Protein AF-A0AAV2HG52-F1 (afdb_monomer)

InterPro domains:
  IPR006035 Ureohydrolase [PF00491] (2-74)
  IPR006035 Ureohydrolase [PR00116] (35-64)
  IPR006035 Ureohydrolase [PR00116] (70-75)
  IPR006035 Ureohydrolase [PS51409] (1-75)
  IPR006035 Ureohydrolase [PTHR43782] (1-75)
  IPR023696 Ureohydrolase domain superfamily [SSF52768] (2-75)

Structure (mmCIF, N/CA/C/O backbone):
data_AF-A0AAV2HG52-F1
#
_entry.id   AF-A0AAV2HG52-F1
#
loop_
_atom_site.group_PDB
_atom_site.id
_atom_site.type_symbol
_atom_site.label_atom_id
_atom_site.label_alt_id
_atom_site.label_comp_id
_atom_site.label_asym_id
_atom_site.label_entity_id
_atom_site.label_seq_id
_atom_site.pdbx_PDB_ins_code
_atom_site.Cartn_x
_atom_site.Cartn_y
_atom_site.Cartn_z
_atom_site.occupancy
_atom_site.B_iso_or_equiv
_atom_site.auth_seq_id
_atom_site.auth_comp_id
_atom_site.auth_asym_id
_atom_site.auth_atom_id
_atom_site.pdbx_PDB_model_num
ATOM 1 N N . LEU A 1 1 ? 8.850 -10.274 15.923 1.00 90.62 1 LEU A N 1
ATOM 2 C CA . LEU A 1 1 ? 8.165 -8.982 16.168 1.00 90.62 1 LEU A CA 1
ATOM 3 C C . LEU A 1 1 ? 6.650 -9.041 15.953 1.00 90.62 1 LEU A C 1
ATOM 5 O O . LEU A 1 1 ? 5.973 -8.183 16.490 1.00 90.62 1 LEU A O 1
ATOM 9 N N . ASN A 1 2 ? 6.110 -10.042 15.235 1.00 91.69 2 ASN A N 1
ATOM 10 C CA . ASN A 1 2 ? 4.662 -10.184 15.001 1.00 91.69 2 ASN A CA 1
ATOM 11 C C . ASN A 1 2 ? 4.010 -8.931 14.378 1.00 91.69 2 ASN A C 1
ATOM 13 O O . ASN A 1 2 ? 2.896 -8.551 14.729 1.00 91.69 2 ASN A O 1
ATOM 17 N N . ILE A 1 3 ? 4.740 -8.274 13.474 1.00 95.25 3 ILE A N 1
ATOM 18 C CA . ILE A 1 3 ? 4.251 -7.131 12.703 1.00 95.25 3 ILE A CA 1
ATOM 19 C C . ILE A 1 3 ? 3.477 -7.683 11.507 1.00 95.25 3 ILE A C 1
ATOM 21 O O . ILE A 1 3 ? 3.972 -8.561 10.799 1.00 95.25 3 ILE A O 1
ATOM 25 N N . ARG A 1 4 ? 2.260 -7.178 11.298 1.00 96.00 4 ARG A N 1
ATOM 26 C CA . ARG A 1 4 ? 1.467 -7.460 10.098 1.00 96.00 4 ARG A CA 1
ATOM 27 C C . ARG A 1 4 ? 2.143 -6.786 8.905 1.00 96.00 4 ARG A C 1
ATOM 29 O O . ARG A 1 4 ? 2.384 -5.585 8.949 1.00 96.00 4 ARG A O 1
ATOM 36 N N . ALA A 1 5 ? 2.424 -7.551 7.859 1.00 96.94 5 ALA A N 1
ATOM 37 C CA . ALA A 1 5 ? 2.977 -7.050 6.610 1.00 96.94 5 ALA A CA 1
ATOM 38 C C . ALA A 1 5 ? 2.173 -7.638 5.455 1.00 96.94 5 ALA A C 1
ATOM 40 O O . ALA A 1 5 ? 1.861 -8.828 5.482 1.00 96.94 5 ALA A O 1
ATOM 41 N N . TYR A 1 6 ? 1.846 -6.793 4.482 1.00 97.81 6 TYR A N 1
ATOM 42 C CA . TYR A 1 6 ? 1.120 -7.179 3.282 1.00 97.81 6 TYR A CA 1
ATOM 43 C C . TYR A 1 6 ? 1.980 -6.846 2.067 1.00 97.81 6 TYR A C 1
ATOM 45 O O . TYR A 1 6 ? 2.344 -5.692 1.856 1.00 97.81 6 TYR A O 1
ATOM 53 N N . SER A 1 7 ? 2.346 -7.869 1.306 1.00 97.81 7 SER A N 1
ATOM 54 C CA . SER A 1 7 ? 3.177 -7.746 0.104 1.00 97.81 7 SER A CA 1
ATOM 55 C C . SER A 1 7 ? 2.350 -7.424 -1.143 1.00 97.81 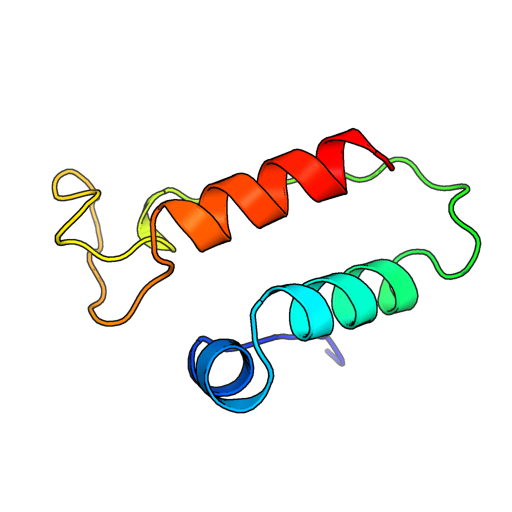7 SER A C 1
ATOM 57 O O . SER A 1 7 ? 1.138 -7.645 -1.172 1.00 97.81 7 SER A O 1
ATOM 59 N N . THR A 1 8 ? 3.008 -6.987 -2.218 1.00 96.88 8 THR A N 1
ATOM 60 C CA . THR A 1 8 ? 2.370 -6.828 -3.537 1.00 96.88 8 THR A CA 1
ATOM 61 C C . THR A 1 8 ? 1.756 -8.139 -4.031 1.00 96.88 8 THR A C 1
ATOM 63 O O . THR A 1 8 ? 0.639 -8.131 -4.528 1.00 96.88 8 THR A O 1
ATOM 66 N N . HIS A 1 9 ? 2.369 -9.290 -3.731 1.00 97.44 9 HIS A N 1
ATOM 67 C CA . HIS A 1 9 ? 1.781 -10.606 -4.014 1.00 97.44 9 HIS A CA 1
ATOM 68 C C . HIS A 1 9 ? 0.395 -10.804 -3.373 1.00 97.44 9 HIS A C 1
ATOM 70 O O . HIS A 1 9 ? -0.504 -11.421 -3.947 1.00 97.44 9 HIS A O 1
ATOM 76 N N . GLU A 1 10 ? 0.199 -10.300 -2.158 1.00 98.25 10 GLU A N 1
ATOM 77 C CA . GLU A 1 10 ? -1.091 -10.384 -1.483 1.00 98.25 10 GLU A CA 1
ATOM 78 C C . GLU A 1 10 ? -2.127 -9.427 -2.068 1.00 98.25 10 GLU A C 1
ATOM 80 O O . GLU A 1 10 ? -3.314 -9.773 -2.081 1.00 98.25 10 GLU A O 1
ATOM 85 N N . VAL A 1 11 ? -1.679 -8.262 -2.543 1.00 98.19 11 VAL A N 1
ATOM 86 C CA . VAL A 1 11 ? -2.500 -7.306 -3.292 1.00 98.19 11 VAL A CA 1
ATOM 87 C C . VAL A 1 11 ? -2.931 -7.930 -4.618 1.00 98.19 11 VAL A C 1
ATOM 89 O O . VAL A 1 11 ? -4.128 -7.961 -4.891 1.00 98.19 11 VAL A O 1
ATOM 92 N N . ASP A 1 12 ? -2.021 -8.559 -5.360 1.00 97.31 12 ASP A N 1
ATOM 93 C CA . ASP A 1 12 ? -2.325 -9.259 -6.614 1.00 97.31 12 ASP A CA 1
ATOM 94 C C . ASP A 1 12 ? -3.352 -10.378 -6.411 1.00 97.31 12 ASP A C 1
ATOM 96 O O . ASP A 1 12 ? -4.295 -1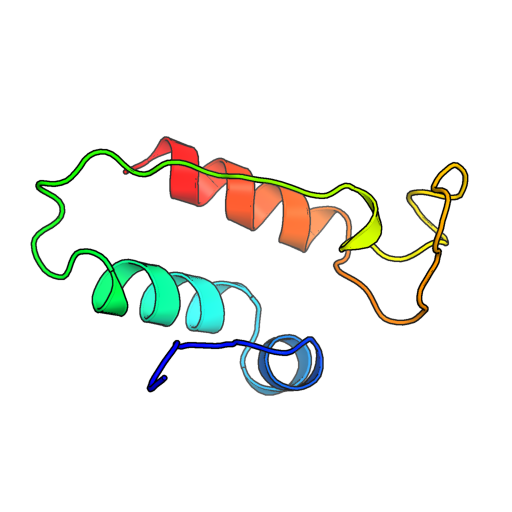0.547 -7.185 1.00 97.31 12 ASP A O 1
ATOM 100 N N . ARG A 1 13 ? -3.187 -11.165 -5.340 1.00 98.12 13 ARG A N 1
ATOM 101 C CA . ARG A 1 13 ? -4.023 -12.345 -5.089 1.00 98.12 13 ARG A CA 1
ATOM 102 C C . ARG A 1 13 ? -5.424 -11.995 -4.589 1.00 98.12 13 ARG A C 1
ATOM 104 O O . ARG A 1 13 ? -6.364 -12.747 -4.844 1.00 98.12 13 ARG A O 1
ATOM 111 N N . ARG A 1 14 ? -5.563 -10.932 -3.791 1.00 98.12 14 ARG A N 1
ATOM 112 C CA . ARG A 1 14 ? -6.799 -10.631 -3.035 1.00 98.12 14 ARG A CA 1
ATOM 113 C C . ARG A 1 14 ? -7.439 -9.293 -3.397 1.00 98.12 14 ARG A C 1
ATOM 115 O O . ARG A 1 14 ? -8.582 -9.051 -3.010 1.00 98.12 14 ARG A O 1
ATOM 122 N N . GLY A 1 15 ? -6.725 -8.449 -4.132 1.00 98.19 15 GLY A N 1
ATOM 123 C CA . GLY A 1 15 ? -7.083 -7.069 -4.43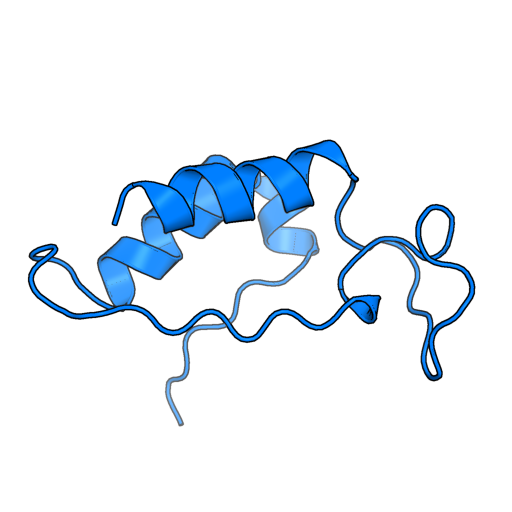0 1.00 98.19 15 GLY A CA 1
ATOM 124 C C . GLY A 1 15 ? -6.783 -6.112 -3.273 1.00 98.19 15 GLY A C 1
ATOM 125 O O . GLY A 1 15 ? -6.916 -6.465 -2.095 1.00 98.19 15 GLY A O 1
ATOM 126 N N . ILE A 1 16 ? -6.448 -4.861 -3.616 1.00 98.44 16 ILE A N 1
ATOM 127 C CA . ILE A 1 16 ? -6.059 -3.833 -2.637 1.00 98.44 16 ILE A CA 1
ATOM 128 C C . ILE A 1 16 ? -7.123 -3.582 -1.566 1.00 98.44 16 ILE A C 1
ATOM 130 O O . ILE A 1 16 ? -6.794 -3.434 -0.392 1.00 98.44 16 ILE A O 1
ATOM 134 N N . ARG A 1 17 ? -8.409 -3.619 -1.947 1.00 98.31 17 ARG A N 1
ATOM 135 C CA . ARG A 1 17 ? -9.529 -3.421 -1.020 1.00 98.31 17 ARG A CA 1
ATOM 136 C C . ARG A 1 17 ? -9.451 -4.382 0.154 1.00 98.31 17 ARG A C 1
ATOM 138 O O . ARG A 1 17 ? -9.536 -3.961 1.302 1.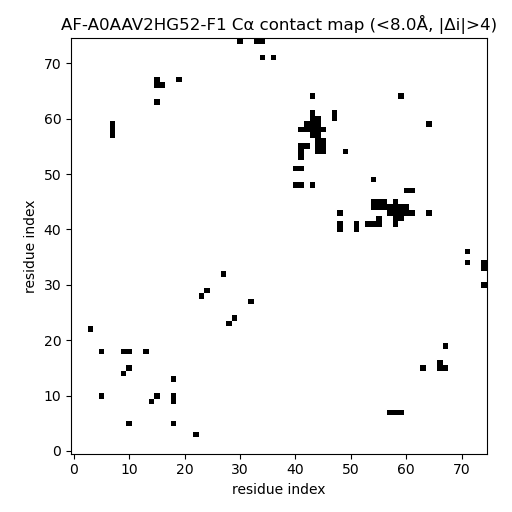00 98.31 17 ARG A O 1
ATOM 145 N N . ARG A 1 18 ? -9.286 -5.674 -0.135 1.00 98.38 18 ARG A N 1
ATOM 146 C CA . ARG A 1 18 ? -9.317 -6.696 0.907 1.00 98.38 18 ARG A CA 1
ATOM 147 C C . ARG A 1 18 ? -8.106 -6.591 1.826 1.00 98.38 18 ARG A C 1
ATOM 149 O O . ARG A 1 18 ? -8.242 -6.755 3.034 1.00 98.38 18 ARG A O 1
ATOM 156 N N . VAL A 1 19 ? -6.942 -6.302 1.249 1.00 98.38 19 VAL A N 1
ATOM 157 C CA . VAL A 1 19 ? -5.703 -6.084 2.000 1.00 98.38 19 VAL A CA 1
ATOM 158 C C . VAL A 1 19 ? -5.847 -4.900 2.956 1.00 98.38 19 VAL A C 1
ATOM 160 O O . VAL A 1 19 ? -5.525 -5.030 4.135 1.00 98.38 19 VAL A O 1
ATOM 163 N N . LEU A 1 20 ? -6.382 -3.773 2.481 1.00 97.81 20 LEU A N 1
ATOM 164 C CA . LEU A 1 20 ? -6.551 -2.576 3.300 1.00 97.81 20 LEU A CA 1
ATOM 165 C C . LEU A 1 20 ? -7.596 -2.765 4.409 1.00 97.81 20 LEU A C 1
ATOM 167 O O . LEU A 1 20 ? -7.331 -2.397 5.550 1.00 97.81 20 LEU A O 1
ATOM 171 N N . GLU A 1 21 ? -8.734 -3.403 4.115 1.00 97.00 21 GLU A N 1
ATOM 172 C CA . GLU A 1 21 ? -9.745 -3.768 5.122 1.00 97.00 21 GLU A CA 1
ATOM 173 C C . GLU A 1 21 ? -9.132 -4.597 6.263 1.00 97.00 21 GLU A C 1
ATOM 175 O O . GLU A 1 21 ? -9.361 -4.322 7.444 1.00 97.00 21 GLU A O 1
ATOM 180 N N . GLU A 1 22 ? -8.325 -5.606 5.924 1.00 97.25 22 GLU A N 1
ATOM 181 C CA . GLU A 1 22 ? -7.650 -6.460 6.904 1.00 97.25 22 GLU A CA 1
ATOM 182 C C . GLU A 1 22 ? -6.566 -5.701 7.682 1.00 97.25 22 GLU A C 1
ATOM 184 O O . GLU A 1 22 ? -6.421 -5.906 8.891 1.00 97.25 22 GLU A O 1
ATOM 189 N N . ALA A 1 23 ? -5.826 -4.806 7.020 1.00 97.00 23 ALA A N 1
ATOM 190 C CA . ALA A 1 23 ? -4.836 -3.951 7.664 1.00 97.00 23 ALA A CA 1
ATOM 191 C C . ALA A 1 23 ? -5.490 -3.030 8.704 1.00 97.00 23 ALA A C 1
ATOM 193 O O . ALA A 1 23 ? -5.096 -3.065 9.872 1.00 97.00 23 ALA A O 1
ATOM 194 N N . LEU A 1 24 ? -6.533 -2.290 8.318 1.00 96.00 24 LEU A N 1
ATOM 195 C CA . LEU A 1 24 ? -7.244 -1.361 9.200 1.00 96.00 24 LEU A CA 1
ATOM 196 C C . LEU A 1 24 ? -7.925 -2.084 10.357 1.00 96.00 24 LEU A C 1
ATOM 198 O O . LEU A 1 24 ? -7.719 -1.714 11.509 1.00 96.00 24 LEU A O 1
ATOM 202 N N . THR A 1 25 ? -8.622 -3.189 10.078 1.00 95.50 25 THR A N 1
ATOM 203 C CA . THR A 1 25 ? -9.247 -4.014 11.125 1.00 95.50 25 THR A CA 1
ATOM 204 C C . THR A 1 25 ? -8.209 -4.537 12.121 1.00 95.50 25 THR A C 1
ATOM 206 O O . THR A 1 25 ? -8.492 -4.647 13.310 1.00 95.50 25 THR A O 1
ATOM 209 N N . SER A 1 26 ? -6.996 -4.872 11.665 1.00 94.81 26 SER A N 1
ATOM 210 C CA . SER A 1 26 ? -5.935 -5.355 12.557 1.00 94.81 26 SER A CA 1
ATOM 211 C C . SER A 1 26 ? -5.321 -4.260 13.437 1.00 94.81 26 SER A C 1
ATOM 213 O O . SER A 1 26 ? -4.865 -4.564 14.540 1.00 94.81 26 SER A O 1
ATOM 215 N N . LEU A 1 27 ? -5.312 -3.010 12.962 1.00 94.31 27 LEU A N 1
ATOM 216 C CA . LEU A 1 27 ? -4.772 -1.848 13.675 1.00 94.31 27 LEU A CA 1
ATOM 217 C C . LEU A 1 27 ? -5.784 -1.270 14.669 1.00 94.31 27 LEU A C 1
ATOM 219 O O . LEU A 1 27 ? -5.442 -0.986 15.824 1.00 94.31 27 LEU A O 1
ATOM 223 N N . ASP A 1 28 ? -7.027 -1.116 14.220 1.00 94.19 28 ASP A N 1
ATOM 224 C CA . ASP A 1 28 ? -8.113 -0.531 14.988 1.00 94.19 28 ASP A CA 1
ATOM 225 C C . ASP A 1 28 ? -9.462 -1.217 14.697 1.00 94.19 28 ASP A C 1
ATOM 227 O O . ASP A 1 28 ? -10.269 -0.732 13.905 1.00 94.19 28 ASP A O 1
ATOM 231 N N . PRO A 1 29 ? -9.753 -2.342 15.377 1.00 92.25 29 PRO A N 1
ATOM 232 C CA . PRO A 1 29 ? -11.006 -3.073 15.195 1.00 92.25 29 PRO A CA 1
ATOM 233 C C . PRO A 1 29 ? -12.269 -2.277 15.559 1.00 92.25 29 PRO A C 1
ATOM 235 O O . PRO A 1 29 ? -13.369 -2.735 15.255 1.00 92.25 29 PRO A O 1
ATOM 238 N N . ARG A 1 30 ? -12.131 -1.160 16.291 1.00 93.00 30 ARG A N 1
ATOM 239 C CA . ARG A 1 30 ? -13.257 -0.353 16.786 1.00 93.00 30 ARG A CA 1
ATOM 240 C C . ARG A 1 30 ? -13.427 0.974 16.047 1.00 93.00 30 ARG A C 1
ATOM 242 O O . ARG A 1 30 ? -14.496 1.559 16.168 1.00 93.00 30 ARG A O 1
ATOM 249 N N . GLY A 1 31 ? -12.429 1.418 15.283 1.00 90.44 31 GLY A N 1
ATOM 250 C CA . GLY A 1 31 ? -12.471 2.701 14.571 1.00 90.44 31 GLY A CA 1
ATOM 251 C C . GLY A 1 31 ? -12.450 3.914 15.509 1.00 90.44 31 GLY A C 1
ATOM 252 O O . GLY A 1 31 ? -13.119 4.905 15.249 1.00 90.44 31 GLY A O 1
ATOM 253 N N . GLU A 1 32 ? -11.751 3.818 16.639 1.00 92.62 32 GLU A N 1
ATOM 254 C CA . GLU A 1 32 ? -11.685 4.858 17.676 1.00 92.62 32 GLU A CA 1
ATOM 255 C C . GLU A 1 32 ? -10.303 5.533 17.761 1.00 92.62 32 GLU A C 1
ATOM 257 O O . GLU A 1 32 ? -10.092 6.426 18.586 1.00 92.62 32 GLU A O 1
ATOM 262 N N . ARG A 1 33 ? -9.326 5.092 16.960 1.00 92.88 33 ARG A N 1
ATOM 263 C CA . ARG A 1 33 ? -7.927 5.522 17.046 1.00 92.88 33 ARG A CA 1
ATOM 264 C C . ARG A 1 33 ? -7.552 6.407 15.861 1.00 92.88 33 ARG A C 1
ATOM 266 O O . ARG A 1 33 ? -7.849 6.056 14.724 1.00 92.88 33 ARG A O 1
ATOM 273 N N . PRO A 1 34 ? -6.805 7.501 16.091 1.00 93.50 34 PRO A N 1
ATOM 274 C CA . PRO A 1 34 ? -6.235 8.261 14.990 1.00 93.50 34 PRO A CA 1
ATOM 275 C C . PRO A 1 34 ? -5.228 7.398 14.220 1.00 93.50 34 PRO A C 1
ATOM 277 O O . PRO A 1 34 ? -4.363 6.750 14.819 1.00 93.50 34 PRO A O 1
ATOM 280 N N . ILE A 1 35 ? -5.322 7.420 12.891 1.00 95.38 35 ILE A N 1
ATOM 281 C CA . ILE A 1 35 ? -4.432 6.677 11.996 1.00 95.38 35 ILE A CA 1
ATOM 282 C C . ILE A 1 35 ? -3.389 7.626 11.409 1.00 95.38 35 ILE A C 1
ATOM 284 O O . ILE A 1 35 ? -3.707 8.687 10.877 1.00 95.38 35 ILE A O 1
ATOM 288 N N . HIS A 1 36 ? -2.120 7.229 11.496 1.00 96.06 36 HIS A N 1
ATOM 289 C CA . HIS A 1 36 ? -1.026 7.910 10.816 1.00 96.06 36 HIS A CA 1
ATOM 290 C C . HIS A 1 36 ? -0.644 7.137 9.552 1.00 96.06 36 HIS A C 1
ATOM 292 O O . HIS A 1 36 ? -0.190 5.995 9.638 1.00 96.06 36 HIS A O 1
ATOM 298 N N . LEU A 1 37 ? -0.800 7.769 8.388 1.00 96.81 37 LEU A N 1
ATOM 299 C CA . LEU A 1 37 ? -0.337 7.236 7.111 1.00 96.81 37 LEU A CA 1
ATOM 300 C C . LEU A 1 37 ? 1.055 7.789 6.795 1.00 96.81 37 LEU A C 1
ATOM 302 O O . LEU A 1 37 ? 1.206 8.960 6.454 1.00 96.81 37 LEU A O 1
ATOM 306 N N . SER A 1 38 ? 2.062 6.923 6.872 1.00 97.69 38 SER A N 1
ATOM 307 C CA . SER A 1 38 ? 3.367 7.172 6.264 1.00 97.69 38 SER A CA 1
ATOM 308 C C . SER A 1 38 ? 3.360 6.528 4.881 1.00 97.69 38 SER A C 1
ATOM 310 O O . SER A 1 38 ? 3.242 5.308 4.772 1.00 97.69 38 SER A O 1
ATOM 312 N N . PHE A 1 39 ? 3.399 7.350 3.835 1.00 96.81 39 PHE A N 1
ATOM 313 C CA . PHE A 1 39 ? 3.330 6.890 2.452 1.00 96.81 39 PHE 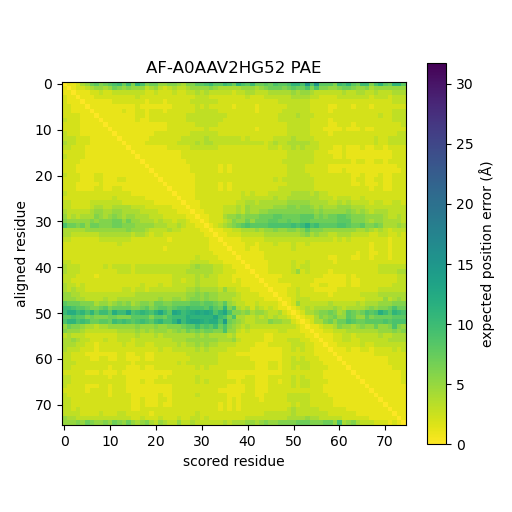A CA 1
ATOM 314 C C . PHE A 1 39 ? 4.664 7.160 1.760 1.00 96.81 39 PHE A C 1
ATOM 316 O O . PHE A 1 39 ? 5.003 8.319 1.516 1.00 96.81 39 PHE A O 1
ATOM 323 N N . ASP A 1 40 ? 5.407 6.098 1.448 1.00 95.62 40 ASP A N 1
ATOM 324 C CA . ASP A 1 40 ? 6.583 6.197 0.586 1.00 95.62 40 ASP A CA 1
ATOM 325 C C . ASP A 1 40 ? 6.160 6.090 -0.881 1.00 95.62 40 ASP A C 1
ATOM 327 O O . ASP A 1 40 ? 5.403 5.195 -1.269 1.00 95.62 40 ASP A O 1
ATOM 331 N N . VAL A 1 41 ? 6.626 7.026 -1.702 1.00 93.19 41 VAL A N 1
ATOM 332 C CA . VAL A 1 41 ? 6.268 7.110 -3.123 1.00 93.19 41 VAL A CA 1
ATOM 333 C C . VAL A 1 41 ? 6.864 5.964 -3.937 1.00 93.19 41 VAL A C 1
ATOM 335 O O . VAL A 1 41 ? 6.350 5.659 -5.011 1.00 93.19 41 VAL A O 1
ATOM 338 N N . ASP A 1 42 ? 7.912 5.310 -3.429 1.00 94.62 42 ASP A N 1
ATOM 339 C CA . ASP A 1 42 ? 8.534 4.150 -4.074 1.00 94.62 42 ASP A CA 1
ATOM 340 C C . ASP A 1 42 ? 7.729 2.848 -3.940 1.00 94.62 42 ASP A C 1
ATOM 342 O O . ASP A 1 42 ? 8.020 1.868 -4.624 1.00 94.62 42 ASP A O 1
ATOM 346 N N . SER A 1 43 ? 6.666 2.857 -3.130 1.00 95.50 43 SER A N 1
ATOM 347 C CA . SER A 1 43 ? 5.694 1.763 -3.067 1.00 95.50 43 SER A CA 1
ATOM 348 C C . SER A 1 43 ? 4.861 1.634 -4.349 1.00 95.50 43 SER A C 1
ATOM 350 O O . SER A 1 43 ? 4.257 0.586 -4.603 1.00 95.50 43 SER A O 1
ATOM 352 N N . MET A 1 44 ? 4.812 2.693 -5.160 1.00 96.69 44 MET A N 1
ATOM 353 C CA . MET A 1 44 ? 4.146 2.713 -6.458 1.00 96.69 44 MET A CA 1
ATOM 354 C C . MET A 1 44 ? 5.056 2.175 -7.560 1.00 96.69 44 MET A C 1
ATOM 356 O O . MET A 1 44 ? 6.279 2.261 -7.476 1.00 96.69 44 MET A O 1
ATOM 360 N N . ASP A 1 45 ? 4.455 1.649 -8.629 1.00 95.81 45 ASP A N 1
ATOM 361 C CA . ASP A 1 45 ? 5.241 1.117 -9.737 1.00 95.81 45 ASP A CA 1
ATOM 362 C C . ASP A 1 45 ? 6.143 2.208 -10.373 1.00 95.81 45 ASP A C 1
ATOM 364 O O . ASP A 1 45 ? 5.666 3.319 -10.645 1.00 95.81 45 ASP A O 1
ATOM 368 N N . PRO A 1 46 ? 7.430 1.920 -10.660 1.00 95.56 46 PRO A N 1
ATOM 369 C CA . PRO A 1 46 ? 8.367 2.899 -11.216 1.00 95.56 46 PRO A CA 1
ATOM 370 C C . PRO A 1 46 ? 7.953 3.488 -12.570 1.00 95.56 46 PRO A C 1
ATOM 372 O O . PRO A 1 46 ? 8.440 4.553 -12.948 1.00 95.56 46 PRO A O 1
ATOM 375 N N . THR A 1 47 ? 7.052 2.830 -13.310 1.00 94.75 47 THR A N 1
ATOM 376 C CA . THR A 1 47 ? 6.469 3.400 -14.537 1.00 94.75 47 THR A CA 1
ATOM 377 C C . THR A 1 47 ? 5.606 4.635 -14.263 1.00 94.75 47 THR A C 1
ATOM 379 O O . THR A 1 47 ? 5.423 5.463 -15.155 1.00 94.75 47 THR A O 1
ATOM 382 N N . LEU A 1 48 ? 5.104 4.780 -13.032 1.00 93.31 48 LEU A N 1
ATOM 383 C CA . LEU A 1 48 ? 4.330 5.926 -12.558 1.00 93.31 48 LEU A CA 1
ATOM 384 C C . LEU A 1 48 ? 5.215 6.938 -11.824 1.00 93.31 48 LEU A C 1
ATOM 386 O O . LEU A 1 48 ? 5.076 8.140 -12.048 1.00 93.31 48 LEU A O 1
ATOM 390 N N . ILE A 1 49 ? 6.124 6.460 -10.967 1.00 91.31 49 ILE A N 1
ATOM 391 C CA . ILE A 1 49 ? 7.028 7.291 -10.159 1.00 91.31 49 ILE A CA 1
ATOM 392 C C . ILE A 1 49 ? 8.490 6.986 -10.533 1.00 91.31 49 ILE A C 1
ATOM 394 O O . ILE A 1 49 ? 9.162 6.207 -9.858 1.00 91.31 49 ILE A O 1
ATOM 398 N N . PRO A 1 50 ? 9.029 7.611 -11.597 1.00 86.38 50 PRO A N 1
ATOM 399 C CA . PRO A 1 50 ? 10.396 7.340 -12.049 1.00 86.38 50 PRO A CA 1
ATOM 400 C C . PRO A 1 50 ? 11.475 8.013 -11.183 1.00 86.38 50 PRO A C 1
ATOM 402 O O . PRO A 1 50 ? 12.647 7.653 -11.261 1.00 86.38 50 PRO A O 1
ATOM 405 N N . CYS A 1 51 ? 11.103 9.004 -10.369 1.00 85.94 51 CYS A N 1
ATOM 406 C CA . CYS A 1 51 ? 12.030 9.868 -9.635 1.00 85.94 51 CYS A CA 1
ATOM 407 C C . CYS A 1 51 ? 12.095 9.518 -8.139 1.00 85.94 51 CYS A C 1
ATOM 409 O O . CYS A 1 51 ? 11.847 10.376 -7.293 1.00 85.94 51 CYS A O 1
ATOM 411 N N . THR A 1 52 ? 12.430 8.270 -7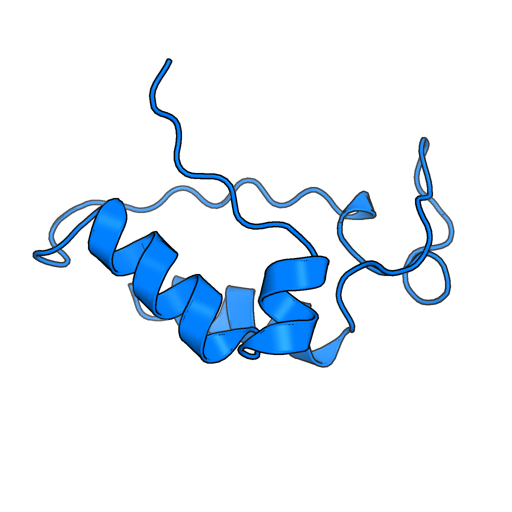.811 1.00 88.81 52 THR A N 1
ATOM 412 C CA . THR A 1 52 ? 12.731 7.827 -6.438 1.00 88.81 52 THR A CA 1
ATOM 413 C C . THR A 1 52 ? 14.145 7.248 -6.349 1.00 88.81 52 THR A C 1
ATOM 415 O O . THR A 1 52 ? 14.701 6.783 -7.343 1.00 88.81 52 THR A O 1
ATOM 418 N N . GLY A 1 53 ? 14.750 7.292 -5.159 1.00 86.69 53 GLY A N 1
ATOM 419 C CA . GLY A 1 53 ? 16.102 6.788 -4.921 1.00 86.69 53 GLY A CA 1
ATOM 420 C C . GLY A 1 53 ? 16.224 5.263 -5.009 1.00 86.69 53 GLY A C 1
ATOM 421 O O . GLY A 1 53 ? 17.338 4.755 -5.131 1.00 86.69 53 GLY A O 1
ATOM 422 N N . THR A 1 54 ? 15.118 4.514 -4.931 1.00 90.38 54 THR A N 1
ATOM 423 C CA . THR A 1 54 ? 15.139 3.039 -4.911 1.00 90.38 54 THR A CA 1
ATOM 424 C C . THR A 1 54 ? 13.922 2.440 -5.635 1.00 90.38 54 THR A C 1
ATOM 426 O O . THR A 1 54 ? 13.027 1.895 -5.000 1.00 90.38 54 THR A O 1
ATOM 429 N N . PRO A 1 55 ? 13.848 2.530 -6.977 1.00 90.00 55 PRO A N 1
ATOM 430 C CA . PRO A 1 55 ? 12.712 1.994 -7.725 1.00 90.00 55 PRO A CA 1
ATOM 431 C C . PRO A 1 55 ? 12.689 0.457 -7.695 1.00 90.00 55 PRO A C 1
ATOM 433 O O . PRO A 1 55 ?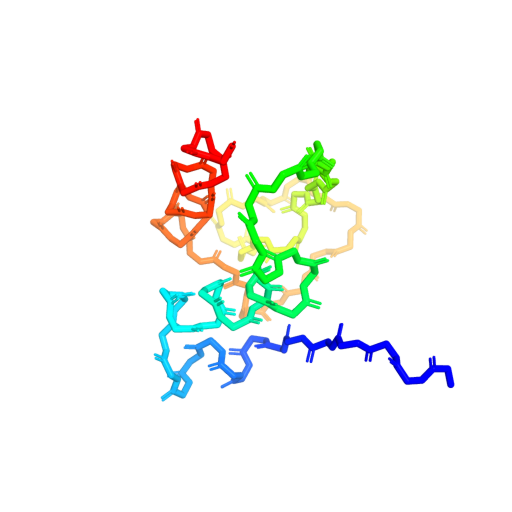 13.689 -0.189 -8.021 1.00 90.00 55 PRO A O 1
ATOM 436 N N . VAL A 1 56 ? 11.533 -0.132 -7.367 1.00 93.81 56 VAL A N 1
ATOM 437 C CA . VAL A 1 56 ? 11.307 -1.589 -7.372 1.00 93.81 56 VAL A CA 1
ATOM 438 C C . VAL A 1 56 ? 10.105 -1.929 -8.271 1.00 93.81 56 VAL A C 1
ATOM 440 O O . VAL A 1 56 ? 9.019 -1.408 -8.033 1.00 93.81 56 VAL A O 1
ATOM 443 N N . PRO A 1 57 ? 10.255 -2.777 -9.310 1.00 94.25 57 PRO A N 1
ATOM 444 C CA . PRO A 1 57 ? 9.153 -3.132 -10.214 1.00 94.25 57 PRO A CA 1
ATOM 445 C C . PRO A 1 57 ? 8.005 -3.897 -9.541 1.00 94.25 57 PRO A C 1
ATOM 447 O O . PRO A 1 57 ? 8.243 -4.688 -8.627 1.00 94.25 57 PRO A O 1
ATOM 450 N N . GLY A 1 58 ? 6.784 -3.754 -10.074 1.00 94.75 58 GLY A N 1
ATOM 451 C CA . GLY A 1 58 ? 5.603 -4.479 -9.587 1.00 94.75 58 GLY A CA 1
ATOM 452 C C . GLY A 1 58 ? 4.976 -3.832 -8.353 1.00 94.75 58 GLY A C 1
ATOM 453 O O . GLY A 1 58 ? 4.462 -4.533 -7.482 1.00 94.75 58 GLY A O 1
ATOM 454 N N . GLY A 1 59 ? 5.090 -2.507 -8.259 1.00 96.81 59 GLY A N 1
ATOM 455 C CA . GLY A 1 59 ? 4.503 -1.708 -7.189 1.00 96.81 59 GLY A CA 1
ATOM 456 C C . GLY A 1 59 ? 3.015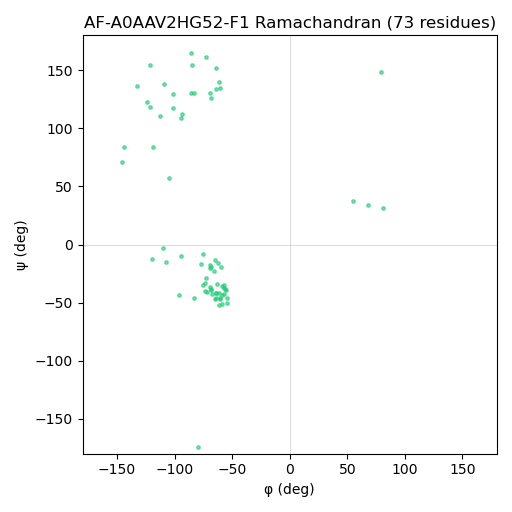 -1.432 -7.405 1.00 96.81 59 GLY A C 1
ATOM 457 O O . GLY A 1 59 ? 2.389 -1.922 -8.346 1.00 96.81 59 GLY A O 1
ATOM 458 N N . LEU A 1 60 ? 2.447 -0.6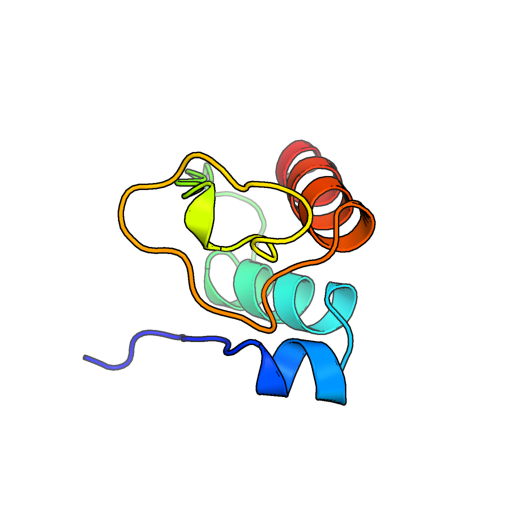04 -6.531 1.00 97.88 60 LEU A N 1
ATOM 459 C CA . LEU A 1 60 ? 1.046 -0.198 -6.614 1.00 97.88 60 LEU A CA 1
ATOM 460 C C . LEU A 1 60 ? 0.755 0.553 -7.916 1.00 97.88 60 LEU A C 1
ATOM 462 O O . LEU A 1 60 ? 1.507 1.436 -8.341 1.00 97.88 60 LEU A O 1
ATOM 466 N N . THR A 1 61 ? -0.402 0.267 -8.504 1.00 97.56 61 THR A N 1
ATOM 467 C CA . THR A 1 61 ? -0.953 1.091 -9.579 1.00 97.56 61 THR A CA 1
ATOM 468 C C . THR A 1 61 ? -1.482 2.419 -9.031 1.00 97.56 61 THR A C 1
ATOM 470 O O . THR A 1 61 ? -1.816 2.553 -7.851 1.00 97.56 61 THR A O 1
ATOM 473 N N . LEU A 1 62 ? -1.657 3.411 -9.911 1.00 97.00 62 LEU A N 1
ATOM 474 C CA . LEU A 1 62 ? -2.212 4.718 -9.538 1.00 97.00 62 LEU A CA 1
ATOM 475 C C . LEU A 1 62 ? -3.588 4.599 -8.861 1.00 97.00 62 LEU A C 1
ATOM 477 O O . LEU A 1 62 ? -3.877 5.302 -7.897 1.00 97.00 62 LEU A O 1
ATOM 481 N N . ARG A 1 63 ? -4.437 3.687 -9.351 1.00 98.00 63 ARG A N 1
ATOM 482 C CA . ARG A 1 63 ? -5.781 3.472 -8.797 1.00 98.00 63 ARG A CA 1
ATOM 483 C C . ARG A 1 63 ? -5.739 2.846 -7.409 1.00 98.00 63 ARG A C 1
ATOM 485 O O . ARG A 1 63 ? -6.577 3.183 -6.585 1.00 98.00 63 ARG A O 1
ATOM 492 N N . GLU A 1 64 ? -4.795 1.949 -7.151 1.00 98.25 64 GLU A N 1
ATOM 493 C CA . GLU A 1 64 ? -4.644 1.327 -5.834 1.00 98.25 64 GLU A CA 1
ATOM 494 C C . GLU A 1 64 ? -4.095 2.319 -4.813 1.00 98.25 64 GLU A C 1
ATOM 496 O O . GLU A 1 64 ? -4.612 2.382 -3.702 1.00 98.25 64 GLU A O 1
ATOM 501 N N . ALA A 1 65 ? -3.122 3.147 -5.202 1.00 97.62 65 ALA A N 1
ATOM 502 C CA . ALA A 1 65 ? -2.611 4.217 -4.351 1.00 97.62 65 ALA A CA 1
ATOM 503 C C . ALA A 1 65 ? -3.713 5.224 -3.975 1.00 97.62 65 ALA A C 1
ATOM 505 O O . ALA A 1 65 ? -3.873 5.552 -2.798 1.00 97.62 65 ALA A O 1
ATOM 506 N N . PHE A 1 66 ? -4.527 5.661 -4.945 1.00 97.75 66 PHE A N 1
ATOM 507 C CA . PHE A 1 66 ? -5.676 6.521 -4.648 1.00 97.75 66 PHE A CA 1
ATOM 508 C C . PHE A 1 66 ? -6.717 5.827 -3.781 1.00 97.75 66 PHE A C 1
ATOM 510 O O . PHE A 1 66 ? -7.183 6.433 -2.825 1.00 97.75 66 PHE A O 1
ATOM 517 N N . TYR A 1 67 ? -7.025 4.556 -4.045 1.00 98.38 67 TYR A N 1
ATOM 518 C CA . TYR A 1 67 ? -7.949 3.793 -3.212 1.00 98.38 67 TYR A CA 1
ATOM 519 C C . TYR A 1 67 ? -7.495 3.758 -1.744 1.00 98.38 67 TYR A C 1
ATOM 521 O O . TYR A 1 67 ? -8.307 3.957 -0.845 1.00 98.38 67 TYR A O 1
ATOM 529 N N . ILE A 1 68 ? -6.194 3.568 -1.486 1.00 98.25 68 ILE A N 1
ATOM 530 C CA . ILE A 1 68 ? -5.646 3.642 -0.124 1.00 98.25 68 ILE A CA 1
ATOM 531 C C . ILE A 1 68 ? -5.911 5.021 0.484 1.00 98.25 68 ILE A C 1
ATOM 533 O O . ILE A 1 68 ? -6.457 5.102 1.581 1.00 98.25 68 ILE A O 1
ATOM 537 N N . ALA A 1 69 ? -5.562 6.101 -0.215 1.00 97.88 69 ALA A N 1
ATOM 538 C CA . ALA A 1 69 ? -5.760 7.456 0.295 1.00 97.88 69 ALA A CA 1
ATOM 539 C C . ALA A 1 69 ? -7.245 7.781 0.555 1.00 97.88 69 ALA A C 1
ATOM 541 O O . ALA A 1 69 ? -7.574 8.373 1.581 1.00 97.88 69 ALA A O 1
ATOM 542 N N . GLU A 1 70 ? -8.139 7.365 -0.344 1.00 98.12 70 GLU A N 1
ATOM 543 C CA . GLU A 1 70 ? -9.587 7.559 -0.235 1.00 98.12 70 GLU A CA 1
ATOM 544 C C . GLU A 1 70 ? -10.187 6.822 0.965 1.00 98.12 70 GLU A C 1
ATOM 546 O O . GLU A 1 70 ? -11.047 7.376 1.647 1.00 98.12 70 GLU A O 1
ATOM 551 N N . GLU A 1 71 ? -9.759 5.588 1.236 1.00 97.00 71 GLU A N 1
ATOM 552 C CA . GLU A 1 71 ? -10.245 4.820 2.386 1.00 97.00 71 GLU A CA 1
ATOM 553 C C . GLU A 1 71 ? -9.670 5.333 3.707 1.00 97.00 71 GLU A C 1
ATOM 555 O O . GLU A 1 71 ? -10.409 5.455 4.680 1.00 97.00 71 GLU A O 1
ATOM 560 N N . ILE A 1 72 ? -8.386 5.703 3.747 1.00 95.81 72 ILE A N 1
ATOM 561 C CA . ILE A 1 72 ? -7.780 6.305 4.944 1.00 95.81 72 ILE A CA 1
ATOM 562 C C . ILE A 1 72 ? -8.434 7.653 5.274 1.00 95.81 72 ILE A C 1
ATOM 564 O O . ILE A 1 72 ? -8.624 7.974 6.438 1.00 95.81 72 ILE A O 1
ATOM 568 N N . ALA A 1 73 ? -8.853 8.435 4.277 1.00 95.75 73 ALA A N 1
ATOM 569 C CA . ALA A 1 73 ? -9.572 9.686 4.522 1.00 95.75 73 ALA A CA 1
ATOM 570 C C . ALA A 1 73 ? -10.955 9.494 5.186 1.00 95.75 73 ALA A C 1
ATOM 572 O O . ALA A 1 73 ? -11.547 10.474 5.638 1.00 95.75 73 ALA A O 1
ATOM 573 N N . LYS A 1 74 ? -11.488 8.264 5.220 1.00 92.56 74 LYS A N 1
ATOM 574 C CA . LYS A 1 74 ? -12.782 7.925 5.842 1.00 92.56 74 LYS A CA 1
ATOM 575 C C . LYS A 1 74 ? -12.653 7.440 7.288 1.00 92.56 74 LYS A C 1
ATOM 577 O O . LYS A 1 74 ? -13.690 7.254 7.924 1.00 92.56 74 LYS A O 1
ATOM 582 N N . THR A 1 75 ? -11.434 7.186 7.768 1.00 88.00 75 THR A N 1
ATOM 583 C CA . THR A 1 75 ? -11.162 6.731 9.142 1.00 88.00 75 THR A CA 1
ATOM 584 C C . THR A 1 75 ? -11.050 7.913 10.086 1.00 88.00 75 THR A C 1
ATOM 586 O O . THR A 1 75 ? -11.701 7.876 11.149 1.00 88.00 75 THR A O 1
#

Solvent-accessible surface area (backbone atoms only — not comparable to full-atom values): 4865 Å² total; per-residue (Å²): 134,91,73,90,81,85,54,59,69,52,30,74,74,62,35,56,68,54,52,49,54,52,51,47,45,72,76,42,78,80,71,82,66,92,83,84,87,86,80,66,71,50,55,29,20,34,94,79,45,72,89,50,99,67,70,42,85,78,35,41,50,75,68,52,53,47,49,51,53,59,55,60,74,72,105

Sequence (75 aa):
LNIRAYSTHEVDRRGIRRVLEEALTSLDPRGERPIHLSFDVDSMDPTLIPCTGTPVPGGLTLREAFYIAEEIAKT

Organism: Lymnaea stagnalis (NCBI:txid6523)

Secondary structure (DSSP, 8-state):
-------HHHHHHH-HHHHHHHHHHHH-TTS-SPPP----GGGB-TTT----SS--SS-B-HHHHHHHHHHHTT-

Nearest PDB structures (foldseek):
  4q3p-assembly4_D  TM=9.893E-01  e=4.776E-06  Schistosoma mansoni
  4q3p-assembly2_B  TM=9.920E-01  e=6.679E-06  Schistosoma mansoni
  4q3r-assembly4_D  TM=9.905E-01  e=1.306E-05  Schistosoma mansoni
  1tbh-assembly1_C  TM=9.664E-01  e=1.493E-05  Rattus norvegicus
  1tbl-assembly1_A  TM=9.655E-01  e=1.953E-05  Rattus norvegicus

pLDDT: mean 95.25, std 3.13, range [85.94, 98.44]

Mean predicted aligned error: 2.76 Å

Radius of gyration: 13.08 Å; Cα contacts (8 Å, |Δi|>4): 57; chains: 1; bounding box: 29×22×32 Å

Foldseek 3Di:
DPDDDDDLVNCVVPNLVVVLVVVCCVVCVPPPDQDDDDDDPLQAACVVVVPDPDHDHSHDDPVSVVVNVVVSVVD